Protein AF-A0A838BH29-F1 (afdb_monomer)

Organism: NCBI:txid1307853

Nearest PDB structures (foldseek):
  5j9i-assembly1_B  TM=8.695E-01  e=7.567E-02  Vibrio 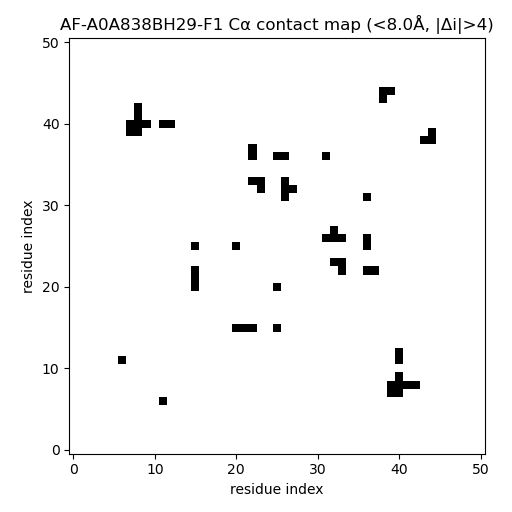cholerae
  1b0n-assembly1_A  TM=8.886E-01  e=8.710E-02  Bacillus subtilis
  5j9i-assembly2_C  TM=8.349E-01  e=1.329E-01  Vibrio cholerae
  2ict-assembly1_A  TM=7.973E-01  e=4.393E-01  Escherichia coli CFT073
  6chv-assembly1_C  TM=9.016E-01  e=1.176E+00  Proteus vulgaris

InterPro domains:
  IPR001387 Cro/C1-type, helix-turn-helix domain [PF01381] (13-50)
  IPR001387 Cro/C1-type, helix-turn-helix domain [PS50943] (13-47)
  IPR001387 Cro/C1-type, helix-turn-helix domain [cd00093] (13-51)
  IPR010982 Lambda repressor-like, DNA-binding domain superfamily [G3DSA:1.10.260.40] (2-51)
  IPR010982 Lambda repressor-like, DNA-binding domain superfamily [SSF47413] (13-49)

Structure (mmCIF, N/CA/C/O backbone):
data_AF-A0A838BH29-F1
#
_entry.id   AF-A0A838BH29-F1
#
loop_
_atom_site.group_PDB
_atom_site.id
_atom_site.type_symbol
_atom_site.label_atom_id
_atom_site.label_alt_id
_atom_site.label_comp_id
_atom_site.label_asym_id
_atom_site.label_enti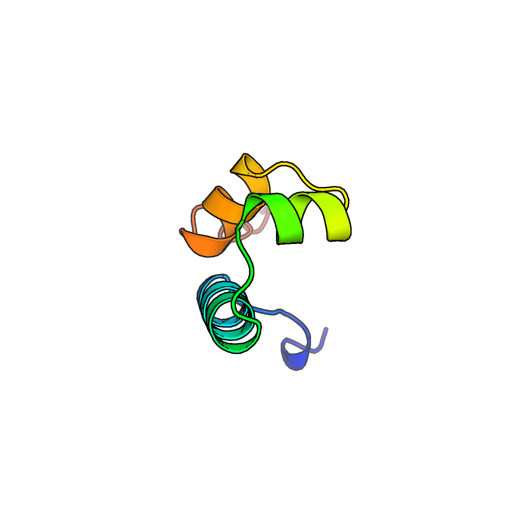ty_id
_atom_site.label_seq_id
_atom_site.pdbx_PDB_ins_code
_atom_site.Cartn_x
_atom_site.Cartn_y
_atom_site.Cartn_z
_atom_site.occupancy
_atom_site.B_iso_or_equiv
_atom_site.auth_seq_id
_atom_site.auth_comp_id
_atom_site.auth_asym_id
_atom_site.auth_atom_id
_atom_site.pdbx_PDB_model_num
ATOM 1 N N . MET A 1 1 ? 4.544 -17.515 -19.313 1.00 42.72 1 MET A N 1
ATOM 2 C CA . MET A 1 1 ? 4.010 -17.040 -18.021 1.00 42.72 1 MET A CA 1
ATOM 3 C C . MET A 1 1 ? 3.592 -15.594 -18.221 1.00 42.72 1 MET A C 1
ATOM 5 O O . MET A 1 1 ? 4.462 -14.759 -18.422 1.00 42.72 1 MET A O 1
ATOM 9 N N . ASP A 1 2 ? 2.292 -15.315 -18.308 1.00 41.41 2 ASP A N 1
ATOM 10 C CA . ASP A 1 2 ? 1.773 -13.975 -18.601 1.00 41.41 2 ASP A CA 1
ATOM 11 C C . ASP A 1 2 ? 2.111 -12.974 -17.490 1.00 41.41 2 ASP A C 1
ATOM 13 O O . ASP A 1 2 ? 1.532 -13.001 -16.404 1.00 41.41 2 ASP A O 1
ATOM 17 N N . SER A 1 3 ? 2.993 -12.022 -17.793 1.00 53.44 3 SER A N 1
ATOM 18 C CA . SER A 1 3 ? 3.405 -10.921 -16.907 1.00 53.44 3 SER A CA 1
ATOM 19 C C . SER A 1 3 ? 2.277 -9.940 -16.541 1.00 53.44 3 SER A C 1
ATOM 21 O O . SER A 1 3 ? 2.516 -8.952 -15.859 1.00 53.44 3 SER A O 1
ATOM 23 N N . ARG A 1 4 ? 1.037 -10.202 -16.979 1.00 55.91 4 ARG A N 1
ATOM 24 C CA . ARG A 1 4 ? -0.163 -9.388 -16.720 1.00 55.91 4 ARG A CA 1
ATOM 25 C C . ARG A 1 4 ? -0.769 -9.590 -15.323 1.00 55.91 4 ARG A C 1
ATOM 27 O O . ARG A 1 4 ? -1.627 -8.808 -14.938 1.00 55.91 4 ARG A O 1
ATOM 34 N N . ASN A 1 5 ? -0.318 -10.597 -14.570 1.00 59.06 5 ASN A N 1
ATOM 35 C CA . ASN A 1 5 ? -0.760 -10.863 -13.191 1.00 59.06 5 ASN A CA 1
ATOM 36 C C . ASN A 1 5 ? 0.261 -10.449 -12.113 1.00 59.06 5 ASN A C 1
ATOM 38 O O . ASN A 1 5 ? 0.002 -10.631 -10.925 1.00 59.06 5 ASN A O 1
ATOM 42 N N . LEU A 1 6 ? 1.421 -9.906 -12.497 1.00 68.00 6 LEU A N 1
ATOM 43 C CA . LEU A 1 6 ? 2.422 -9.427 -11.543 1.00 68.00 6 LEU A CA 1
ATOM 44 C C . LEU A 1 6 ? 2.110 -7.975 -11.178 1.00 68.00 6 LEU A C 1
ATOM 46 O O . LEU A 1 6 ? 2.363 -7.057 -11.956 1.00 68.00 6 LEU A O 1
ATOM 50 N N . ILE A 1 7 ? 1.537 -7.768 -9.993 1.00 71.69 7 ILE A N 1
ATOM 51 C CA . ILE A 1 7 ? 1.362 -6.423 -9.446 1.00 71.69 7 ILE A CA 1
ATOM 52 C C . ILE A 1 7 ? 2.752 -5.878 -9.084 1.00 71.69 7 ILE A C 1
ATOM 54 O O . ILE A 1 7 ? 3.546 -6.572 -8.455 1.00 71.69 7 ILE A O 1
ATOM 58 N N . SER A 1 8 ? 3.080 -4.663 -9.524 1.00 76.31 8 SER A N 1
ATOM 59 C CA . SER A 1 8 ? 4.317 -3.988 -9.106 1.00 76.31 8 SER A CA 1
ATOM 60 C C . SER A 1 8 ? 4.123 -3.330 -7.734 1.00 76.31 8 SER A C 1
ATOM 62 O O . SER A 1 8 ? 2.991 -3.014 -7.355 1.00 76.31 8 SER A O 1
ATOM 64 N N . GLY A 1 9 ? 5.211 -3.068 -7.005 1.00 79.88 9 GLY A N 1
ATOM 65 C CA . GLY A 1 9 ? 5.178 -2.362 -5.718 1.00 79.88 9 GLY A CA 1
ATOM 66 C C . GLY A 1 9 ? 4.461 -1.009 -5.786 1.00 79.88 9 GLY A C 1
ATOM 67 O O . GLY A 1 9 ? 3.688 -0.658 -4.891 1.00 79.88 9 GLY A O 1
ATOM 68 N N . ASP A 1 10 ? 4.614 -0.284 -6.896 1.00 80.38 10 ASP A N 1
ATOM 69 C CA . ASP A 1 10 ? 3.886 0.967 -7.133 1.00 80.38 10 ASP A CA 1
ATOM 70 C C . ASP A 1 10 ? 2.383 0.752 -7.329 1.00 80.38 10 ASP A C 1
ATOM 72 O O . ASP A 1 10 ? 1.575 1.552 -6.857 1.00 80.38 10 ASP A O 1
ATOM 76 N N . GLN A 1 11 ? 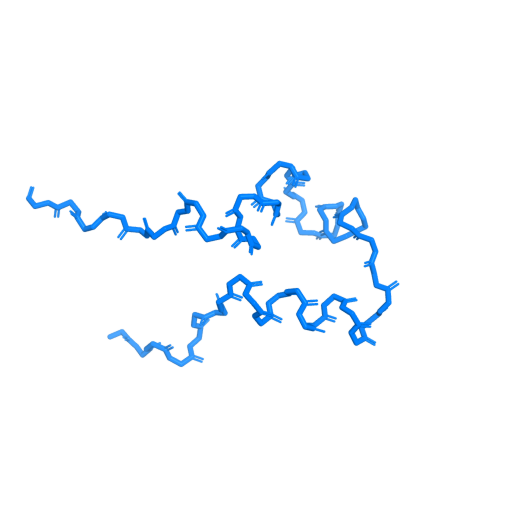1.986 -0.355 -7.961 1.00 82.00 11 GLN A N 1
ATOM 77 C CA . GLN A 1 11 ? 0.576 -0.707 -8.127 1.00 82.00 11 GLN A CA 1
ATOM 78 C C . GLN A 1 11 ? -0.052 -1.117 -6.791 1.00 82.00 11 GLN A C 1
ATOM 80 O O . GLN A 1 11 ? -1.183 -0.716 -6.515 1.00 82.00 11 GLN A O 1
ATOM 85 N N . SER A 1 12 ? 0.668 -1.827 -5.909 1.00 82.38 12 SER A N 1
ATOM 86 C CA . SER A 1 12 ? 0.142 -2.076 -4.558 1.00 82.38 12 SER A CA 1
ATOM 87 C C . SER A 1 12 ? 0.053 -0.799 -3.732 1.00 82.38 12 SER A C 1
ATOM 89 O O . SER A 1 12 ? -0.919 -0.631 -2.998 1.00 82.38 12 SER A O 1
ATOM 91 N N . ARG A 1 13 ? 1.015 0.126 -3.869 1.00 83.00 13 ARG A N 1
ATOM 92 C CA . ARG A 1 13 ? 0.957 1.440 -3.210 1.00 83.00 13 ARG A CA 1
ATOM 93 C C . ARG A 1 13 ? -0.245 2.252 -3.702 1.00 83.00 13 ARG A C 1
ATOM 95 O O . ARG A 1 13 ? -0.962 2.824 -2.880 1.00 83.00 13 ARG A O 1
ATOM 102 N N . ALA A 1 14 ? -0.495 2.267 -5.011 1.00 84.88 14 ALA A N 1
ATOM 103 C CA . ALA A 1 14 ? -1.644 2.942 -5.610 1.00 84.88 14 ALA A CA 1
ATOM 104 C C . ALA A 1 14 ? -2.972 2.308 -5.161 1.00 84.88 14 ALA A C 1
ATOM 106 O O . ALA A 1 14 ? -3.862 3.017 -4.698 1.00 84.88 14 ALA A O 1
ATOM 107 N N . ALA A 1 15 ? -3.086 0.977 -5.191 1.00 85.12 15 ALA A N 1
ATOM 108 C CA . ALA A 1 15 ? -4.259 0.260 -4.687 1.00 85.12 15 ALA A CA 1
ATOM 109 C C . ALA A 1 15 ? -4.494 0.518 -3.188 1.00 85.12 15 ALA A C 1
ATOM 111 O O . ALA A 1 15 ? -5.629 0.718 -2.757 1.00 85.12 15 ALA A O 1
ATOM 112 N N . ARG A 1 16 ? -3.422 0.585 -2.389 1.00 85.25 16 ARG A N 1
ATOM 113 C CA . ARG A 1 16 ? -3.493 0.924 -0.963 1.00 85.25 16 ARG A CA 1
ATOM 114 C C . ARG A 1 16 ? -3.998 2.351 -0.741 1.00 85.25 16 ARG A C 1
ATOM 116 O O . ARG A 1 16 ? -4.803 2.558 0.165 1.00 85.25 16 ARG A O 1
ATOM 123 N N . ALA A 1 17 ? -3.550 3.308 -1.552 1.00 85.62 17 ALA A N 1
ATOM 124 C CA . ALA A 1 17 ? -4.033 4.686 -1.509 1.00 85.62 17 ALA A CA 1
ATOM 125 C C . ALA A 1 17 ? -5.513 4.781 -1.916 1.00 85.62 17 ALA A C 1
ATOM 127 O O . ALA A 1 17 ? -6.286 5.425 -1.215 1.00 85.62 17 ALA A O 1
ATOM 128 N N . LEU A 1 18 ? -5.926 4.069 -2.971 1.00 86.81 18 LEU A N 1
ATOM 129 C CA . LEU A 1 18 ? -7.324 4.009 -3.421 1.00 86.81 18 LEU A CA 1
ATOM 130 C C . LEU A 1 18 ? -8.258 3.409 -2.364 1.00 86.81 18 LEU A C 1
ATOM 132 O O . LEU A 1 18 ? -9.365 3.898 -2.161 1.00 86.81 18 LEU A O 1
ATOM 136 N N . LEU A 1 19 ? -7.809 2.362 -1.672 1.00 85.12 19 LEU A N 1
ATOM 137 C CA . LEU A 1 19 ? -8.570 1.719 -0.599 1.00 85.12 19 LEU A CA 1
ATOM 138 C C . LEU A 1 19 ? -8.436 2.442 0.751 1.00 85.12 19 LEU A C 1
ATOM 140 O O . LEU A 1 19 ? -9.079 2.045 1.723 1.00 85.12 19 LEU A O 1
ATOM 144 N N . ASN A 1 20 ? -7.599 3.481 0.831 1.00 84.94 20 ASN A N 1
ATOM 145 C CA . ASN A 1 20 ? -7.260 4.209 2.052 1.00 84.94 20 ASN A CA 1
ATOM 146 C C . ASN A 1 20 ? -6.763 3.284 3.188 1.00 84.94 20 ASN A C 1
ATOM 148 O O . ASN A 1 20 ? -7.068 3.478 4.369 1.00 84.94 20 ASN A O 1
ATOM 152 N N . TRP A 1 21 ? -6.022 2.230 2.826 1.00 86.50 21 TRP A N 1
ATOM 153 C CA . TRP A 1 21 ? -5.515 1.224 3.763 1.00 86.50 21 TRP A CA 1
ATOM 154 C C . TRP A 1 21 ? -4.130 1.590 4.314 1.00 86.50 21 TRP A C 1
ATOM 156 O O . TRP A 1 21 ? -3.261 2.130 3.626 1.00 86.50 21 TRP A O 1
ATOM 166 N N . SER A 1 22 ? -3.887 1.246 5.579 1.00 82.69 22 SER A N 1
ATOM 167 C CA . SER A 1 22 ? -2.542 1.273 6.16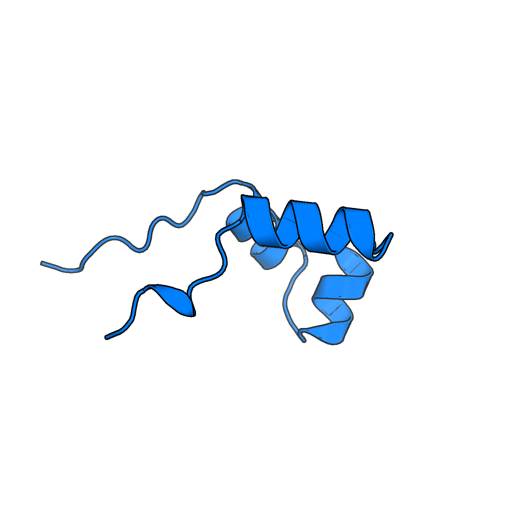1 1.00 82.69 22 SER A CA 1
ATOM 168 C C . SER A 1 22 ? -1.766 0.004 5.789 1.00 82.69 22 SER A C 1
ATOM 170 O O . SER A 1 22 ? -2.364 -1.045 5.527 1.00 82.69 22 SER A O 1
ATOM 172 N N . ARG A 1 23 ? -0.427 0.078 5.789 1.00 80.56 23 ARG A N 1
ATOM 173 C CA . ARG A 1 23 ? 0.446 -1.087 5.541 1.00 80.56 23 ARG A CA 1
ATOM 174 C C . ARG A 1 23 ? 0.161 -2.222 6.520 1.00 80.56 23 ARG A C 1
ATOM 176 O O . ARG A 1 23 ? 0.030 -3.358 6.091 1.00 80.56 23 ARG A O 1
ATOM 183 N N . VAL A 1 24 ? -0.053 -1.892 7.794 1.00 83.12 24 VAL A N 1
ATOM 184 C CA . VAL A 1 24 ? -0.437 -2.835 8.858 1.00 83.12 24 VAL A CA 1
ATOM 185 C C . VAL A 1 24 ? -1.745 -3.563 8.534 1.00 83.12 24 VAL A C 1
ATOM 187 O O . VAL A 1 24 ? -1.848 -4.772 8.720 1.00 83.12 24 VAL A O 1
ATOM 190 N N . ARG A 1 25 ? -2.752 -2.853 8.007 1.00 84.06 25 ARG A N 1
ATOM 191 C CA . ARG A 1 25 ? -4.039 -3.464 7.643 1.00 84.06 25 ARG A CA 1
ATOM 192 C C . ARG A 1 25 ? -3.907 -4.383 6.431 1.00 84.06 25 ARG A C 1
ATOM 194 O O . ARG A 1 25 ? -4.494 -5.463 6.429 1.00 84.06 25 ARG A O 1
ATOM 201 N N . LEU A 1 26 ? -3.139 -3.969 5.423 1.00 83.06 26 LEU A N 1
ATOM 202 C CA . LEU A 1 26 ? -2.844 -4.799 4.254 1.00 83.06 26 LEU A CA 1
ATOM 203 C C . LEU A 1 26 ? -2.044 -6.047 4.655 1.00 83.06 26 LEU A C 1
ATOM 205 O O . LEU A 1 26 ? -2.400 -7.146 4.249 1.00 83.06 26 LEU A O 1
ATOM 209 N N . ALA A 1 27 ? -1.034 -5.882 5.508 1.00 84.81 27 ALA A N 1
ATOM 210 C CA . ALA A 1 27 ? -0.220 -6.948 6.081 1.00 84.81 27 ALA A CA 1
ATOM 211 C C . ALA A 1 27 ? -1.081 -7.966 6.848 1.00 84.81 27 ALA A C 1
ATOM 213 O O . ALA A 1 27 ? -1.039 -9.156 6.549 1.00 84.81 27 ALA A O 1
ATOM 214 N N . ALA A 1 28 ? -1.961 -7.497 7.739 1.00 85.88 28 ALA A N 1
ATOM 215 C CA . ALA A 1 28 ? -2.885 -8.356 8.479 1.00 85.88 28 ALA A CA 1
ATOM 216 C C . ALA A 1 28 ? -3.867 -9.113 7.566 1.00 85.88 28 ALA A C 1
ATOM 218 O O . ALA A 1 28 ? -4.205 -10.261 7.838 1.00 85.88 28 ALA A O 1
ATOM 219 N N . LYS A 1 29 ? -4.328 -8.492 6.471 1.00 84.50 29 LYS A N 1
ATOM 220 C CA . LYS A 1 29 ? -5.234 -9.132 5.502 1.00 84.50 29 LYS A CA 1
ATOM 221 C C . LYS A 1 29 ? -4.532 -10.117 4.573 1.00 84.50 29 LYS A C 1
ATOM 223 O O . LYS A 1 29 ? -5.120 -11.138 4.237 1.00 84.50 29 LYS A O 1
ATOM 228 N N . ALA A 1 30 ? -3.306 -9.811 4.167 1.00 81.12 30 ALA A N 1
ATOM 229 C CA . ALA A 1 30 ? -2.481 -10.675 3.331 1.00 81.12 30 ALA A CA 1
ATOM 230 C C . ALA A 1 30 ? -1.744 -11.756 4.142 1.00 81.12 30 ALA A C 1
ATOM 232 O O . ALA A 1 30 ? -1.088 -12.609 3.553 1.00 81.12 30 ALA A O 1
ATOM 2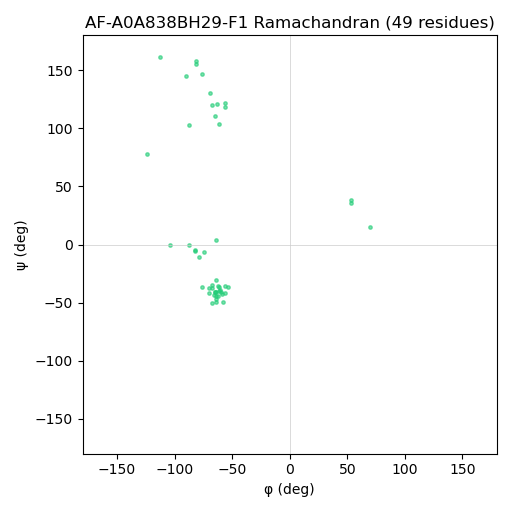33 N N . ASN A 1 31 ? -1.845 -11.720 5.477 1.00 84.19 31 ASN A N 1
ATOM 234 C CA . ASN A 1 31 ? -1.071 -12.545 6.402 1.00 84.19 31 ASN A CA 1
ATOM 235 C C . ASN A 1 31 ? 0.448 -12.438 6.155 1.00 84.19 31 ASN A C 1
ATOM 237 O O . ASN A 1 31 ? 1.186 -13.421 6.221 1.00 84.19 31 ASN A O 1
ATOM 241 N N . LEU A 1 32 ? 0.898 -11.226 5.828 1.00 83.38 32 LEU A N 1
ATOM 242 C CA . LEU A 1 32 ? 2.292 -10.876 5.571 1.00 83.38 32 LEU A CA 1
ATOM 243 C C . LEU A 1 32 ? 2.799 -9.935 6.661 1.00 83.38 32 LEU A C 1
ATOM 245 O O . LEU A 1 32 ? 2.020 -9.277 7.346 1.00 83.38 32 LEU A O 1
ATOM 249 N N . SER A 1 33 ? 4.116 -9.832 6.800 1.00 82.69 33 SER A N 1
ATOM 250 C CA . SER A 1 33 ? 4.724 -8.827 7.669 1.00 82.69 33 SER A CA 1
ATOM 251 C C . SER A 1 33 ? 4.691 -7.448 7.006 1.00 82.69 33 SER A C 1
ATOM 253 O O . SER A 1 33 ? 4.849 -7.321 5.791 1.00 82.69 33 SER A O 1
ATOM 255 N N . GLU A 1 34 ? 4.554 -6.390 7.807 1.00 81.31 34 GLU A N 1
ATOM 256 C CA . GLU A 1 34 ? 4.636 -5.007 7.316 1.00 81.31 34 GLU A CA 1
ATOM 257 C C . GLU A 1 34 ? 5.960 -4.734 6.587 1.00 81.31 34 GLU A C 1
ATOM 259 O O . GLU A 1 34 ? 5.970 -4.051 5.566 1.00 81.31 34 GLU A O 1
ATOM 264 N N . MET A 1 35 ? 7.054 -5.341 7.058 1.00 80.19 35 MET A N 1
ATOM 265 C CA . MET A 1 35 ? 8.366 -5.274 6.415 1.00 80.19 35 MET A CA 1
ATOM 266 C C . MET A 1 35 ? 8.330 -5.832 4.986 1.00 80.19 35 MET A C 1
ATOM 268 O O . MET A 1 35 ? 8.843 -5.194 4.080 1.00 80.19 35 MET A O 1
ATOM 272 N N . THR A 1 36 ? 7.616 -6.937 4.748 1.00 82.31 36 THR A N 1
ATOM 273 C CA . THR A 1 36 ? 7.440 -7.518 3.407 1.00 82.31 36 THR A CA 1
ATOM 274 C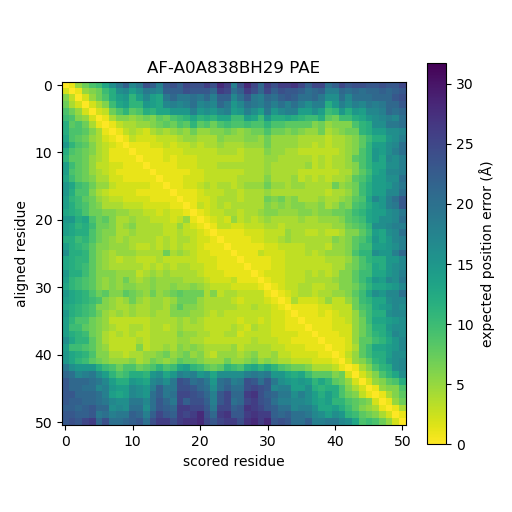 C . THR A 1 36 ? 6.650 -6.595 2.480 1.00 82.31 36 THR A C 1
ATOM 276 O O . THR A 1 36 ? 7.012 -6.450 1.317 1.00 82.31 36 THR A O 1
ATOM 279 N N . ILE A 1 37 ? 5.594 -5.941 2.983 1.00 81.31 37 ILE A N 1
ATOM 280 C CA . ILE A 1 37 ? 4.835 -4.935 2.219 1.00 81.31 37 ILE A CA 1
ATOM 281 C C . ILE A 1 37 ? 5.717 -3.718 1.916 1.00 81.31 37 ILE A C 1
ATOM 283 O O . ILE A 1 37 ? 5.670 -3.186 0.811 1.00 81.31 37 ILE A O 1
ATOM 287 N N . SER A 1 38 ? 6.528 -3.283 2.883 1.00 81.19 38 SER A N 1
ATOM 288 C CA . SER A 1 38 ? 7.460 -2.171 2.710 1.00 81.19 38 SER A CA 1
ATOM 289 C C . SER A 1 38 ? 8.530 -2.500 1.671 1.00 81.19 38 SER A C 1
ATOM 291 O O . SER A 1 38 ? 8.711 -1.719 0.747 1.00 81.19 38 SER A O 1
ATOM 293 N N . ASP A 1 39 ? 9.183 -3.660 1.762 1.00 79.69 39 ASP A N 1
ATOM 294 C CA . ASP A 1 39 ? 10.195 -4.116 0.799 1.00 79.69 39 ASP A CA 1
ATOM 295 C C . ASP A 1 39 ? 9.614 -4.268 -0.611 1.00 79.69 39 ASP A C 1
ATOM 297 O O . ASP A 1 39 ? 10.269 -3.934 -1.600 1.00 79.69 39 ASP A O 1
ATOM 301 N N . PHE A 1 40 ? 8.362 -4.723 -0.696 1.00 79.75 40 PHE A N 1
ATOM 302 C CA . PHE A 1 40 ? 7.620 -4.838 -1.945 1.00 79.75 40 PHE A CA 1
ATOM 303 C C . PHE A 1 40 ? 7.294 -3.467 -2.556 1.00 79.75 40 PHE A C 1
ATOM 305 O O . PHE A 1 40 ? 7.606 -3.229 -3.719 1.00 79.75 40 PHE A O 1
ATOM 312 N N . GLU A 1 41 ? 6.735 -2.532 -1.776 1.00 79.25 41 GLU A N 1
ATOM 313 C CA . GLU A 1 41 ? 6.457 -1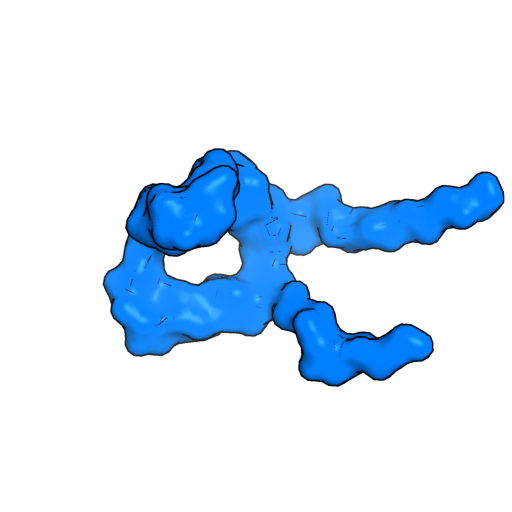.156 -2.223 1.00 79.25 41 GLU A CA 1
ATOM 314 C C . GLU A 1 41 ? 7.739 -0.377 -2.572 1.00 79.25 41 GLU A C 1
ATOM 316 O O . GLU A 1 41 ? 7.701 0.538 -3.393 1.00 79.25 41 GLU A O 1
ATOM 321 N N . ASN A 1 42 ? 8.862 -0.682 -1.920 1.00 76.75 42 ASN A N 1
ATOM 322 C CA . ASN A 1 42 ? 10.134 0.018 -2.111 1.00 76.75 42 ASN A CA 1
ATOM 323 C C . ASN A 1 42 ? 10.978 -0.570 -3.256 1.00 76.75 42 ASN A C 1
ATOM 325 O O . ASN A 1 42 ? 12.078 -0.088 -3.506 1.00 76.75 42 ASN A O 1
ATOM 329 N N . GLY A 1 43 ? 10.487 -1.616 -3.932 1.00 65.50 43 GLY A N 1
ATOM 330 C CA . GLY A 1 43 ? 11.180 -2.247 -5.057 1.00 65.50 43 GLY A CA 1
ATOM 331 C C . GLY A 1 43 ? 12.438 -3.026 -4.662 1.00 65.50 43 GLY A C 1
ATOM 332 O O . GLY A 1 43 ? 13.233 -3.377 -5.527 1.00 65.50 43 GLY A O 1
ATOM 333 N N . TYR A 1 44 ? 12.635 -3.331 -3.373 1.00 55.62 44 TYR A N 1
ATOM 334 C CA . TYR A 1 44 ? 13.886 -3.926 -2.875 1.00 55.62 44 TYR A CA 1
ATOM 335 C C . TYR A 1 44 ? 14.045 -5.416 -3.222 1.00 55.62 44 TYR A C 1
ATOM 337 O O . TYR A 1 44 ? 15.097 -6.020 -3.012 1.00 55.62 44 TYR A O 1
ATOM 345 N N . ARG A 1 45 ? 13.004 -6.022 -3.796 1.00 54.91 45 ARG A N 1
ATOM 346 C CA . ARG A 1 45 ? 13.078 -7.327 -4.450 1.00 54.91 45 ARG A CA 1
ATOM 347 C C . ARG A 1 45 ? 12.579 -7.206 -5.882 1.00 54.91 45 ARG A C 1
ATOM 349 O O . ARG A 1 45 ? 11.489 -7.665 -6.209 1.00 54.91 45 ARG A O 1
ATOM 356 N N . GLU A 1 46 ? 13.420 -6.674 -6.764 1.00 51.09 46 GLU A N 1
ATOM 357 C CA . GLU A 1 46 ? 13.490 -7.287 -8.087 1.00 51.09 46 GLU A CA 1
ATOM 358 C C . GLU A 1 46 ? 13.825 -8.771 -7.86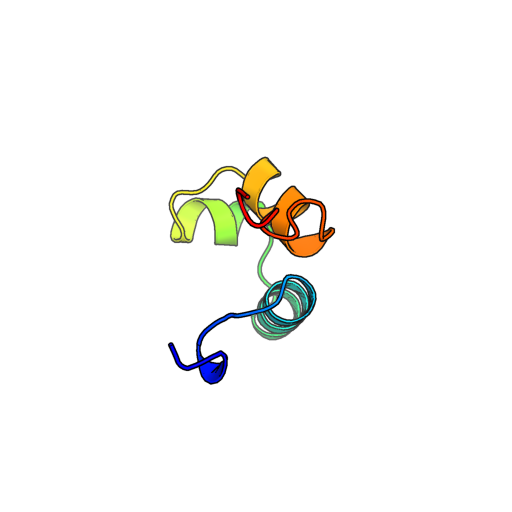3 1.00 51.09 46 GLU A C 1
ATOM 360 O O . GLU A 1 46 ? 14.814 -9.080 -7.181 1.00 51.09 46 GLU A O 1
ATOM 365 N N . PRO A 1 47 ? 12.989 -9.713 -8.330 1.00 47.50 47 PRO A N 1
ATOM 366 C CA . PRO A 1 47 ? 13.325 -11.121 -8.258 1.00 47.50 47 PRO A CA 1
ATOM 367 C C . PRO A 1 47 ? 14.591 -11.321 -9.088 1.00 47.50 47 PRO A C 1
ATOM 369 O O . PRO A 1 47 ? 14.549 -11.299 -10.314 1.00 47.50 47 PRO A O 1
ATOM 372 N N . ARG A 1 48 ? 15.737 -11.467 -8.414 1.00 50.88 48 ARG A N 1
ATOM 373 C CA . ARG A 1 48 ? 16.997 -11.824 -9.063 1.00 50.88 48 ARG A CA 1
ATOM 374 C C . ARG A 1 48 ? 16.763 -13.139 -9.813 1.00 50.88 48 ARG A C 1
ATOM 376 O O . ARG A 1 48 ? 16.430 -1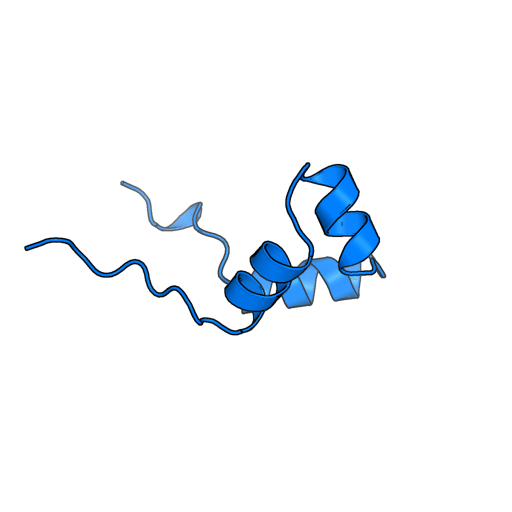4.126 -9.148 1.00 50.88 48 ARG A O 1
ATOM 383 N N . PRO A 1 49 ? 16.904 -13.185 -11.148 1.00 56.19 49 PRO A N 1
ATOM 384 C CA . PRO A 1 49 ? 16.891 -14.454 -11.850 1.00 56.19 49 PRO A CA 1
ATOM 385 C C . PRO A 1 49 ? 18.105 -15.249 -11.360 1.00 56.19 49 PRO A C 1
ATOM 387 O O . PRO A 1 49 ? 19.238 -14.774 -11.411 1.00 56.19 49 PRO A O 1
ATOM 390 N N . HIS A 1 50 ? 17.845 -16.422 -10.791 1.00 49.50 50 HIS A N 1
ATOM 391 C CA . HIS A 1 50 ? 18.882 -17.397 -10.477 1.00 49.50 50 HIS A CA 1
ATOM 392 C C . HIS A 1 50 ? 19.422 -17.910 -11.818 1.00 49.50 50 HIS A C 1
ATOM 394 O O . HIS A 1 50 ? 18.633 -18.391 -12.632 1.00 49.50 50 HIS A O 1
ATOM 400 N N . ASN A 1 51 ? 20.720 -17.722 -12.058 1.00 44.62 51 ASN A N 1
ATOM 401 C CA . ASN A 1 51 ? 21.438 -18.211 -13.238 1.00 44.62 51 ASN A CA 1
ATOM 402 C C . ASN A 1 51 ? 21.992 -19.612 -12.982 1.00 44.62 51 ASN A C 1
ATOM 404 O O . ASN A 1 51 ? 22.395 -19.848 -11.820 1.00 44.62 51 ASN A O 1
#

Solvent-accessible surface area (backbone atoms only — not comparable to full-atom values): 3203 Å² total; per-residue (Å²): 132,78,75,86,76,65,79,49,29,64,52,52,50,49,52,30,60,76,67,69,53,51,63,62,56,50,14,66,74,69,74,46,55,49,65,57,54,49,38,42,48,68,56,75,64,67,79,74,79,85,128

pLDDT: mean 73.69, std 14.12, range [41.41, 86.81]

Foldseek 3Di:
DDPPPDQALCNVVVVCVVVVHDLVRVCVVVVHDSVVNVCRNVVVDPPPPDD

Mean predicted aligned error: 8.77 Å

Secondary structure (DSSP, 8-state):
--GGG---HHHHHHHHHHTT--HHHHHHHHT--HHHHHHHHTT----PPP-

Radius of gyration: 11.96 Å; Cα contacts (8 Å, |Δi|>4): 30; chains: 1; bounding box: 30×23×28 Å

Sequence (51 aa):
MDSRNLISGDQSRAARALLNWSRVRLAAKANLSEMTISDFENGYREPRPHN